Protein AF-A0A094CJ32-F1 (afdb_monomer_lite)

Radius of gyration: 11.9 Å; chains: 1; bounding box: 26×27×29 Å

Secondary structure (DSSP, 8-state):
--S--TT-TTTT-EEEEEETTEEEEEE-----TT--TT-----HHHHHHTT--GGG-----EEEE-

Structure (mmCIF, N/CA/C/O backbone):
data_AF-A0A094CJ32-F1
#
_entry.id   AF-A0A094CJ32-F1
#
loop_
_atom_site.group_PDB
_atom_site.id
_atom_site.type_symbol
_atom_site.label_atom_id
_atom_site.label_alt_id
_atom_site.label_comp_id
_atom_site.label_asym_id
_atom_site.label_entity_id
_atom_site.label_seq_id
_atom_site.pdbx_PDB_ins_code
_atom_site.Cartn_x
_atom_site.Cartn_y
_atom_site.Cartn_z
_atom_site.occupancy
_atom_site.B_iso_or_equiv
_atom_site.auth_seq_id
_atom_site.auth_comp_id
_atom_site.auth_asym_id
_atom_site.auth_atom_id
_atom_site.pdbx_PDB_model_num
ATOM 1 N N . MET A 1 1 ? -0.135 -1.638 -12.844 1.00 76.12 1 MET A N 1
ATOM 2 C CA . MET A 1 1 ? 1.327 -1.390 -12.837 1.00 76.12 1 MET A CA 1
ATOM 3 C C . MET A 1 1 ? 1.985 -1.486 -14.225 1.00 76.12 1 MET A C 1
ATOM 5 O O . MET A 1 1 ? 3.109 -1.025 -14.347 1.00 76.12 1 MET A O 1
ATOM 9 N N . GLY A 1 2 ? 1.324 -1.997 -15.281 1.00 83.19 2 GLY A N 1
ATOM 10 C CA . GLY A 1 2 ? 1.907 -2.061 -16.638 1.00 83.19 2 GLY A CA 1
ATOM 11 C C . GLY A 1 2 ? 3.038 -3.093 -16.778 1.00 83.19 2 GLY A C 1
ATOM 12 O O . GLY A 1 2 ? 3.318 -3.841 -15.843 1.00 83.19 2 GLY A O 1
ATOM 13 N N . GLU A 1 3 ? 3.695 -3.154 -17.939 1.00 86.19 3 GLU A N 1
ATOM 14 C CA . GLU A 1 3 ? 4.769 -4.130 -18.221 1.00 86.19 3 GLU A CA 1
ATOM 15 C C . GLU A 1 3 ? 6.130 -3.741 -17.620 1.00 86.19 3 GLU A C 1
ATOM 17 O O . GLU A 1 3 ? 6.928 -4.611 -17.272 1.00 86.19 3 GLU A O 1
ATOM 22 N N . GLN A 1 4 ? 6.368 -2.452 -17.391 1.00 90.12 4 GLN A N 1
ATOM 23 C CA . GLN A 1 4 ? 7.643 -1.946 -16.891 1.00 90.12 4 GLN A CA 1
ATOM 24 C C . GLN A 1 4 ? 7.866 -2.271 -15.404 1.00 90.12 4 GLN A C 1
ATOM 26 O O . GLN A 1 4 ? 7.001 -1.994 -14.576 1.00 90.12 4 GLN A O 1
ATOM 31 N N . SER A 1 5 ? 9.037 -2.819 -15.063 1.00 90.19 5 SER A N 1
ATOM 32 C CA . SER A 1 5 ? 9.463 -3.048 -13.671 1.00 90.19 5 SER A CA 1
ATOM 33 C C . SER A 1 5 ? 10.320 -1.886 -13.159 1.00 90.19 5 SER A C 1
ATOM 35 O O . SER A 1 5 ? 9.862 -1.071 -12.364 1.00 90.19 5 SER A O 1
ATOM 37 N N . ASN A 1 6 ? 11.543 -1.747 -13.679 1.00 93.19 6 ASN A N 1
ATOM 38 C CA . ASN A 1 6 ? 12.487 -0.716 -13.239 1.00 93.19 6 ASN A CA 1
ATOM 39 C C . ASN A 1 6 ? 12.160 0.651 -13.860 1.00 93.19 6 ASN A C 1
ATOM 41 O O . ASN A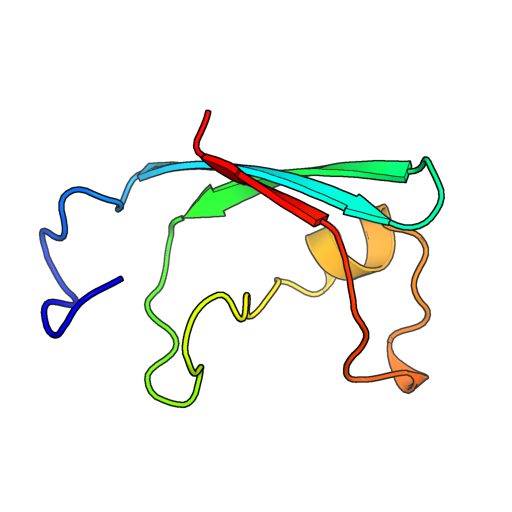 1 6 ? 11.815 0.740 -15.040 1.00 93.19 6 ASN A O 1
ATOM 45 N N . GLY A 1 7 ? 12.277 1.725 -13.071 1.00 92.25 7 GLY A N 1
ATOM 46 C CA . GLY A 1 7 ? 11.965 3.095 -13.506 1.00 92.25 7 GLY A CA 1
ATOM 47 C C . GLY A 1 7 ? 10.473 3.358 -13.732 1.00 92.25 7 GLY A C 1
ATOM 48 O O . GLY A 1 7 ? 10.112 4.332 -14.391 1.00 92.25 7 GLY A O 1
ATOM 49 N N . ASN A 1 8 ? 9.606 2.468 -13.244 1.00 94.75 8 ASN A N 1
ATOM 50 C CA . ASN A 1 8 ? 8.167 2.616 -13.381 1.00 94.75 8 ASN A CA 1
ATOM 51 C C . ASN A 1 8 ? 7.696 3.893 -12.647 1.00 94.75 8 ASN A C 1
ATOM 53 O O . ASN A 1 8 ? 8.115 4.118 -11.510 1.00 94.75 8 ASN A O 1
ATOM 57 N N . PRO A 1 9 ? 6.809 4.718 -13.239 1.00 95.00 9 PRO A N 1
ATOM 58 C CA . PRO A 1 9 ? 6.332 5.953 -12.608 1.00 95.00 9 PRO A CA 1
ATOM 59 C C . PRO A 1 9 ? 5.565 5.733 -11.296 1.00 95.00 9 PRO A C 1
ATOM 61 O O . PRO A 1 9 ? 5.336 6.692 -10.562 1.00 95.00 9 PRO A O 1
ATOM 64 N N . PHE A 1 10 ? 5.146 4.500 -10.992 1.00 95.00 10 PHE A N 1
ATOM 65 C CA . PHE A 1 10 ? 4.521 4.150 -9.719 1.00 95.00 10 PHE A CA 1
ATOM 66 C C . PHE A 1 10 ? 5.526 3.855 -8.598 1.00 95.00 10 PHE A C 1
ATOM 68 O O . PHE A 1 10 ? 5.127 3.880 -7.436 1.00 95.00 10 PHE A O 1
ATOM 75 N N . CYS A 1 11 ? 6.806 3.607 -8.898 1.00 96.19 11 CYS A N 1
ATOM 76 C CA . CYS A 1 11 ? 7.825 3.372 -7.873 1.00 96.19 11 CYS A CA 1
ATOM 77 C C . CYS A 1 11 ? 7.924 4.566 -6.912 1.00 96.19 11 CYS A C 1
ATOM 79 O O . CYS A 1 11 ? 7.943 5.721 -7.336 1.00 96.19 11 CYS A O 1
ATOM 81 N N . GLY A 1 12 ? 7.986 4.287 -5.609 1.00 96.88 12 GLY A N 1
ATOM 82 C CA . GLY A 1 12 ? 8.077 5.309 -4.564 1.00 96.88 12 GLY A CA 1
ATOM 83 C C . GLY A 1 12 ? 6.775 6.068 -4.284 1.00 96.88 12 GLY A C 1
ATOM 84 O O . GLY A 1 12 ? 6.726 6.824 -3.315 1.00 96.88 12 GLY A O 1
ATOM 85 N N . LYS A 1 13 ? 5.707 5.862 -5.070 1.00 97.31 13 LYS A N 1
ATOM 86 C CA . LYS A 1 13 ? 4.367 6.339 -4.702 1.00 97.31 13 LYS A CA 1
ATOM 87 C C . LYS A 1 13 ? 3.828 5.538 -3.525 1.00 97.31 13 LYS A C 1
ATOM 89 O O . LYS A 1 13 ? 4.270 4.418 -3.268 1.00 97.31 13 LYS A O 1
ATOM 94 N N . THR A 1 14 ? 2.837 6.093 -2.842 1.00 98.38 14 THR A N 1
ATOM 95 C CA . THR A 1 14 ? 2.143 5.400 -1.760 1.00 98.38 14 THR A CA 1
ATOM 96 C C . THR A 1 14 ? 0.719 5.042 -2.160 1.00 98.38 14 THR A C 1
ATOM 98 O O . THR A 1 14 ? 0.091 5.704 -2.988 1.00 98.38 14 THR A O 1
ATOM 101 N N . VAL A 1 15 ? 0.215 3.972 -1.561 1.00 98.31 15 VAL A N 1
ATOM 102 C CA . VAL A 1 15 ? -1.179 3.539 -1.647 1.00 98.31 15 VAL A CA 1
ATOM 103 C C . VAL A 1 15 ? -1.770 3.489 -0.248 1.00 98.31 15 VAL A C 1
ATOM 105 O O . VAL A 1 15 ? -1.058 3.202 0.715 1.00 98.31 15 VAL A O 1
ATOM 108 N N . THR A 1 16 ? -3.064 3.761 -0.144 1.00 98.62 16 THR A N 1
ATOM 109 C CA . THR A 1 16 ? -3.844 3.559 1.080 1.00 98.62 16 THR A CA 1
ATOM 110 C C . THR A 1 16 ? -4.776 2.379 0.855 1.00 98.62 16 THR A C 1
ATOM 112 O O . THR A 1 16 ? -5.512 2.364 -0.132 1.00 98.62 16 THR A O 1
ATOM 115 N N . ILE A 1 17 ? -4.708 1.381 1.738 1.00 98.69 17 ILE A N 1
ATOM 116 C CA . ILE A 1 17 ? -5.527 0.166 1.712 1.00 98.69 17 ILE A CA 1
ATOM 117 C C . ILE A 1 17 ? -6.488 0.202 2.897 1.00 98.69 17 ILE A C 1
ATOM 119 O O . ILE A 1 17 ? -6.045 0.409 4.024 1.00 98.69 17 ILE A O 1
ATOM 123 N N . ASN A 1 18 ? -7.774 -0.042 2.651 1.00 98.38 18 ASN A N 1
ATOM 124 C CA . ASN A 1 18 ? -8.815 -0.166 3.663 1.00 98.38 18 ASN A CA 1
ATOM 125 C C . ASN A 1 18 ? -9.383 -1.591 3.674 1.00 98.38 18 ASN A C 1
ATOM 127 O O . ASN A 1 18 ? -9.861 -2.103 2.658 1.00 98.38 18 ASN A O 1
ATOM 131 N N . TYR A 1 19 ? -9.366 -2.225 4.845 1.00 98.19 19 TYR A N 1
ATOM 132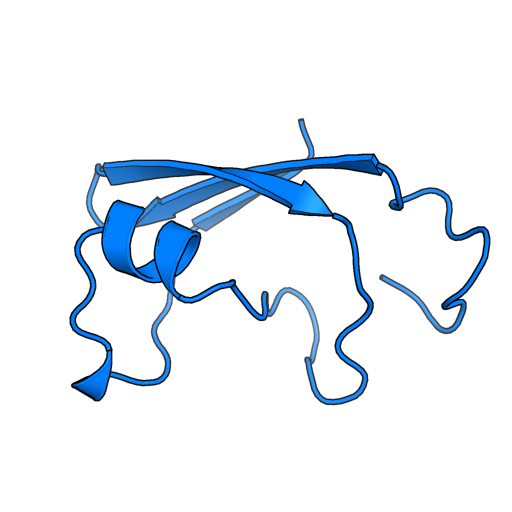 C CA . TYR A 1 19 ? -10.022 -3.504 5.082 1.00 98.19 19 TYR A CA 1
ATOM 133 C C . TYR A 1 19 ? -10.873 -3.427 6.347 1.00 98.19 19 TYR A C 1
ATOM 135 O O . TYR A 1 19 ? -10.357 -3.293 7.457 1.00 98.19 19 TYR A O 1
ATOM 143 N N . LYS A 1 20 ? -12.198 -3.526 6.187 1.00 96.25 20 LYS A N 1
ATOM 144 C CA . LYS A 1 20 ? -13.172 -3.509 7.296 1.00 96.25 20 LYS A CA 1
ATOM 145 C C . LYS A 1 20 ? -12.975 -2.322 8.258 1.00 96.25 20 LYS A C 1
ATOM 147 O O . LYS A 1 20 ? -13.103 -2.481 9.471 1.00 96.25 20 LYS A O 1
ATOM 152 N N . GLY A 1 21 ? -12.648 -1.143 7.722 1.00 96.19 21 GLY A N 1
ATOM 153 C CA . GLY A 1 21 ? -12.440 0.080 8.504 1.00 96.19 21 GLY A CA 1
ATOM 154 C C . GLY A 1 21 ? -11.046 0.233 9.121 1.00 96.19 21 GLY A C 1
ATOM 155 O O . GLY A 1 21 ? -10.801 1.238 9.781 1.00 96.19 21 GLY A O 1
ATOM 156 N N . LYS A 1 22 ? -10.129 -0.721 8.912 1.00 97.56 22 LYS A N 1
ATOM 157 C CA . LYS A 1 22 ? -8.701 -0.548 9.212 1.00 97.56 22 LYS A CA 1
ATOM 158 C C . LYS A 1 22 ? -7.970 -0.050 7.979 1.00 97.56 22 LYS A C 1
ATOM 160 O O . LYS A 1 22 ? -8.185 -0.588 6.895 1.00 97.56 22 LYS A O 1
ATOM 165 N N . GLU A 1 23 ? -7.086 0.924 8.165 1.00 98.06 23 GLU A N 1
ATOM 166 C CA . GLU A 1 23 ? -6.306 1.518 7.083 1.00 98.06 23 GLU A CA 1
ATOM 167 C C . GLU A 1 23 ? -4.809 1.345 7.294 1.00 98.06 23 GLU A C 1
ATOM 169 O O . GLU A 1 23 ? -4.292 1.525 8.397 1.00 98.06 23 GLU A O 1
ATOM 174 N N . VAL A 1 24 ? -4.116 1.020 6.207 1.00 98.50 24 VAL A N 1
ATOM 175 C CA . VAL A 1 24 ? -2.657 0.956 6.140 1.00 98.50 24 VAL A CA 1
ATOM 176 C C . VAL A 1 24 ? -2.196 1.722 4.909 1.00 98.50 24 VAL A C 1
ATOM 178 O O . VAL A 1 24 ? -2.724 1.529 3.814 1.00 98.50 24 VAL A O 1
ATOM 181 N N . GLN A 1 25 ? -1.181 2.567 5.083 1.00 98.56 25 GLN A N 1
ATOM 182 C CA . GLN A 1 25 ? -0.453 3.169 3.973 1.00 98.56 25 GLN A CA 1
ATOM 183 C C . GLN A 1 25 ? 0.806 2.347 3.680 1.00 98.56 25 GLN A C 1
ATOM 185 O O . GLN A 1 25 ? 1.547 1.994 4.597 1.00 98.56 25 GLN A O 1
ATOM 190 N N . ALA A 1 26 ? 1.061 2.064 2.405 1.00 98.31 26 ALA A N 1
ATOM 191 C CA . ALA A 1 26 ? 2.245 1.337 1.955 1.00 98.31 26 ALA A CA 1
ATOM 192 C C . ALA A 1 26 ? 2.925 2.053 0.782 1.00 98.31 26 ALA A C 1
ATOM 194 O O . ALA A 1 26 ? 2.267 2.719 -0.019 1.00 98.31 26 ALA A O 1
ATOM 195 N N . THR A 1 27 ? 4.242 1.894 0.667 1.00 98.50 27 THR A N 1
ATOM 196 C CA . THR A 1 27 ? 5.038 2.416 -0.453 1.00 98.50 27 THR A CA 1
ATOM 197 C C . THR A 1 27 ? 5.198 1.348 -1.526 1.00 98.50 27 THR A C 1
ATOM 199 O O . THR A 1 27 ? 5.507 0.196 -1.228 1.00 98.50 27 THR A O 1
ATOM 202 N N . VAL A 1 28 ? 5.038 1.735 -2.789 1.00 97.69 28 VAL A N 1
ATOM 203 C CA . VAL A 1 28 ? 5.279 0.861 -3.938 1.00 97.69 28 VAL A CA 1
ATOM 204 C C . VAL A 1 28 ? 6.781 0.690 -4.141 1.00 97.69 28 VAL A C 1
ATOM 206 O O . VAL A 1 28 ? 7.472 1.618 -4.570 1.00 97.69 28 VAL A O 1
ATOM 209 N N . VAL A 1 29 ? 7.273 -0.509 -3.839 1.00 96.81 29 VAL A N 1
ATOM 210 C CA . VAL A 1 29 ? 8.702 -0.859 -3.914 1.00 96.81 29 VAL A CA 1
ATOM 211 C C . VAL A 1 29 ? 9.003 -2.012 -4.866 1.00 96.81 29 VAL A C 1
ATOM 213 O O . VAL A 1 29 ? 10.160 -2.194 -5.229 1.00 96.81 29 VAL A O 1
ATOM 216 N N . ASP A 1 30 ? 7.986 -2.759 -5.297 1.00 95.88 30 ASP A N 1
ATOM 217 C CA . ASP A 1 30 ? 8.159 -3.930 -6.153 1.00 95.88 30 ASP A CA 1
ATOM 218 C C . ASP A 1 30 ? 6.996 -4.099 -7.141 1.00 95.88 30 ASP A C 1
ATOM 220 O O . ASP A 1 30 ? 5.914 -3.519 -6.984 1.00 95.88 30 ASP A O 1
ATOM 224 N N . LYS A 1 31 ? 7.233 -4.896 -8.183 1.00 94.50 31 LYS A N 1
ATO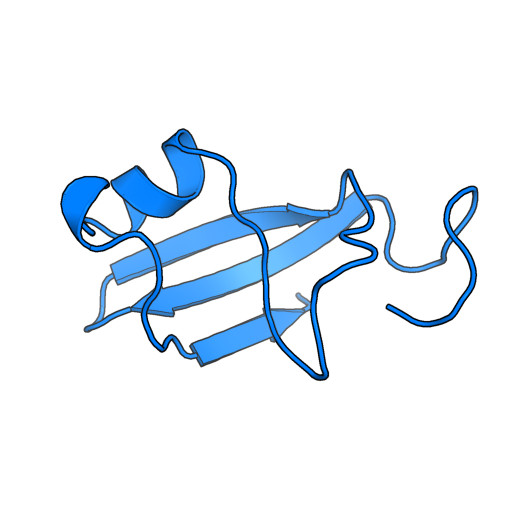M 225 C CA . LYS A 1 31 ? 6.242 -5.308 -9.168 1.00 94.50 31 LYS A CA 1
ATOM 226 C C . LYS A 1 31 ? 5.947 -6.805 -9.031 1.00 94.50 31 LYS A C 1
ATOM 228 O O . LYS A 1 31 ? 6.737 -7.654 -9.428 1.00 94.50 31 LYS A O 1
ATOM 233 N N . CYS A 1 32 ? 4.716 -7.120 -8.643 1.00 95.12 32 CYS A N 1
ATOM 234 C CA . CYS A 1 32 ? 4.187 -8.481 -8.684 1.00 95.12 32 CYS A CA 1
ATOM 235 C C . CYS A 1 32 ? 3.812 -8.896 -10.123 1.00 95.12 32 CYS A C 1
ATOM 237 O O . CYS A 1 32 ? 2.808 -8.439 -10.671 1.00 95.12 32 CYS A O 1
ATOM 239 N N . MET 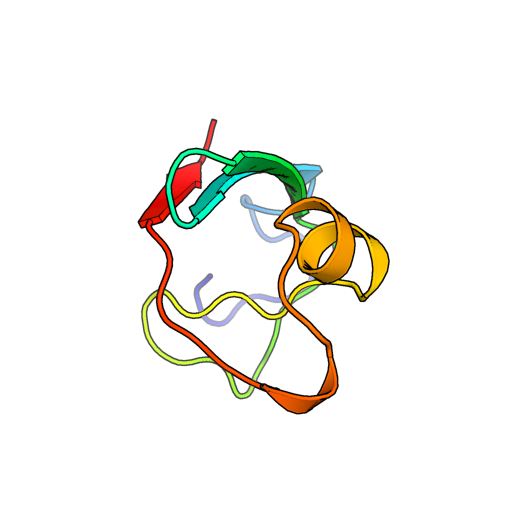A 1 33 ? 4.603 -9.779 -10.744 1.00 93.00 33 MET A N 1
ATOM 240 C CA . MET A 1 33 ? 4.354 -10.276 -12.113 1.00 93.00 33 MET A CA 1
ATOM 241 C C . MET A 1 33 ? 3.139 -11.213 -12.221 1.00 93.00 33 MET A C 1
ATOM 243 O O . MET A 1 33 ? 2.576 -11.347 -13.304 1.00 93.00 33 MET A O 1
ATOM 247 N N . GLY A 1 34 ? 2.742 -11.857 -11.118 1.00 93.00 34 GLY A N 1
ATOM 248 C CA . GLY A 1 34 ? 1.587 -12.763 -11.064 1.00 93.00 34 GLY A CA 1
ATOM 249 C C . GLY A 1 34 ? 0.263 -12.086 -10.695 1.00 93.00 34 GLY A C 1
ATOM 250 O O . GLY A 1 34 ? -0.786 -12.723 -10.751 1.00 93.00 34 GLY A O 1
ATOM 251 N N . CYS A 1 35 ? 0.297 -10.810 -10.310 1.00 93.75 35 CYS A N 1
ATOM 252 C CA . CYS A 1 35 ? -0.882 -10.066 -9.888 1.00 93.75 35 CYS A CA 1
ATOM 253 C C . CYS A 1 35 ? -1.669 -9.574 -11.102 1.00 93.75 35 CYS A C 1
ATOM 255 O O . CYS A 1 35 ? -1.099 -9.056 -12.065 1.00 93.75 35 CYS A O 1
ATOM 257 N N . VAL A 1 36 ? -2.995 -9.700 -11.045 1.00 92.31 36 VAL A N 1
ATOM 258 C CA . VAL A 1 36 ? -3.887 -9.313 -12.142 1.00 92.31 36 VAL A CA 1
ATOM 259 C C . VAL A 1 36 ? -4.719 -8.090 -11.767 1.00 92.31 36 VAL A C 1
ATOM 261 O O . VAL A 1 36 ? -5.135 -7.917 -10.625 1.00 92.31 36 VAL A O 1
ATOM 264 N N . GLY A 1 37 ? -4.969 -7.210 -12.738 1.00 91.94 37 GLY A N 1
ATOM 265 C CA . GLY A 1 37 ? -5.831 -6.040 -12.551 1.00 91.94 3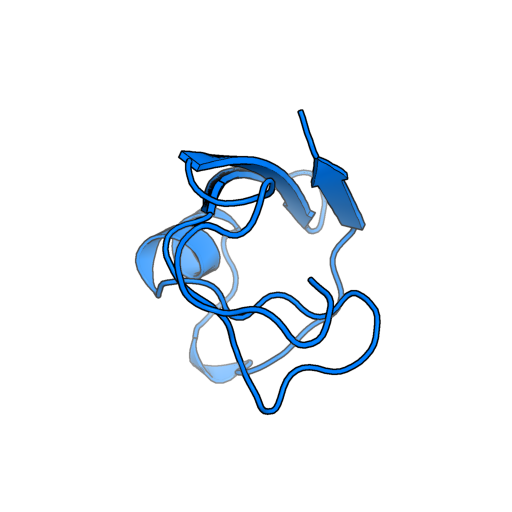7 GLY A CA 1
ATOM 266 C C . GLY A 1 37 ? -5.369 -5.103 -11.427 1.00 91.94 37 GLY A C 1
ATOM 267 O O . GLY A 1 37 ? -4.388 -4.374 -11.588 1.00 91.94 37 GLY A O 1
ATOM 268 N N . ARG A 1 38 ? -6.127 -5.090 -10.322 1.00 94.00 38 ARG A N 1
ATOM 269 C CA . ARG A 1 38 ? -5.917 -4.238 -9.137 1.00 94.00 38 ARG A CA 1
ATOM 270 C C . ARG A 1 38 ? -5.456 -5.026 -7.904 1.00 94.00 38 ARG A C 1
ATOM 272 O O . ARG A 1 38 ? -5.593 -4.528 -6.791 1.00 94.00 38 ARG A O 1
ATOM 279 N N . ASP A 1 39 ? -4.935 -6.232 -8.084 1.00 96.88 39 ASP A N 1
ATOM 280 C CA . ASP A 1 39 ? -4.345 -6.994 -6.987 1.00 96.88 39 ASP A CA 1
ATOM 281 C C . ASP A 1 39 ? -3.109 -6.277 -6.416 1.00 96.88 39 ASP A C 1
ATOM 283 O O . ASP A 1 39 ? -2.295 -5.725 -7.164 1.00 96.88 39 ASP A O 1
ATOM 287 N N . LEU A 1 40 ? -2.962 -6.322 -5.091 1.00 97.38 40 LEU A N 1
ATOM 288 C CA . LEU A 1 40 ? -1.756 -5.919 -4.373 1.00 97.38 40 LEU A CA 1
ATOM 289 C C . LEU A 1 40 ? -1.133 -7.152 -3.720 1.00 97.38 40 LEU A C 1
ATOM 291 O O . LEU A 1 40 ? -1.846 -7.951 -3.116 1.00 97.38 40 LEU A O 1
ATOM 295 N N . ASP A 1 41 ? 0.189 -7.267 -3.821 1.00 97.69 41 ASP A N 1
ATOM 296 C CA . ASP A 1 41 ? 0.978 -8.222 -3.046 1.00 97.69 41 ASP A CA 1
ATOM 297 C C . ASP A 1 41 ? 1.641 -7.452 -1.903 1.00 97.69 41 ASP A C 1
ATOM 299 O O . ASP A 1 41 ? 2.513 -6.608 -2.125 1.00 97.69 41 ASP A O 1
ATOM 303 N N . LEU A 1 42 ? 1.105 -7.623 -0.698 1.00 97.94 42 LEU A N 1
ATOM 304 C CA . LEU A 1 42 ? 1.481 -6.829 0.466 1.00 97.94 42 LEU A CA 1
ATOM 305 C C . LEU A 1 42 ? 2.627 -7.505 1.215 1.00 97.94 42 LEU A C 1
ATOM 307 O O . LEU A 1 42 ? 2.677 -8.726 1.328 1.00 97.94 42 LEU A O 1
ATOM 311 N N . SER A 1 43 ? 3.509 -6.704 1.813 1.00 97.81 43 S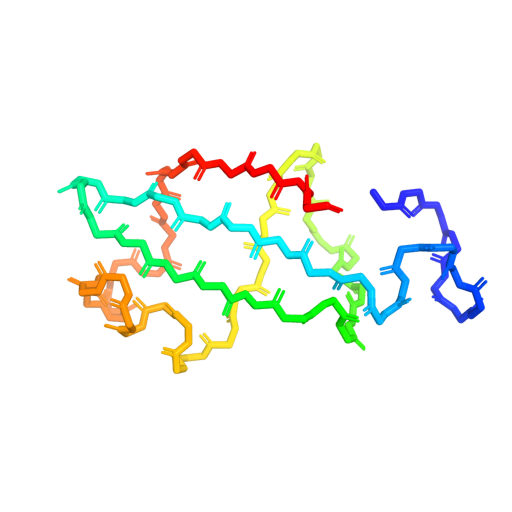ER A N 1
ATOM 312 C CA . SER A 1 43 ? 4.415 -7.230 2.834 1.00 97.81 43 SER A CA 1
ATOM 313 C C . SER A 1 43 ? 3.616 -7.761 4.029 1.00 97.81 43 SER A C 1
ATOM 315 O O . SER A 1 43 ? 2.540 -7.237 4.336 1.00 97.81 43 SER A O 1
ATOM 317 N N . ASN A 1 44 ? 4.171 -8.740 4.755 1.00 97.69 44 ASN A N 1
ATOM 318 C CA . ASN A 1 44 ? 3.557 -9.282 5.975 1.00 97.69 44 ASN A CA 1
ATOM 319 C C . ASN A 1 44 ? 3.145 -8.166 6.948 1.00 97.69 44 ASN A C 1
ATOM 321 O O . ASN A 1 44 ? 2.008 -8.123 7.394 1.00 97.69 44 ASN A O 1
ATOM 325 N N . ALA A 1 45 ? 4.014 -7.171 7.161 1.00 97.62 45 ALA A N 1
ATOM 326 C CA . ALA A 1 45 ? 3.724 -6.039 8.042 1.00 97.62 45 ALA A CA 1
ATOM 327 C C . ALA A 1 45 ? 2.504 -5.204 7.601 1.00 97.62 45 ALA A C 1
ATOM 329 O O . ALA A 1 45 ? 1.731 -4.753 8.446 1.00 97.62 45 ALA A O 1
ATOM 330 N N . ALA A 1 46 ? 2.311 -4.984 6.295 1.00 98.06 46 ALA A N 1
ATOM 331 C CA . ALA A 1 46 ? 1.144 -4.256 5.797 1.00 98.06 46 ALA A CA 1
ATOM 332 C C . ALA A 1 46 ? -0.138 -5.100 5.909 1.00 98.06 46 ALA A C 1
ATOM 334 O O . ALA A 1 46 ? -1.194 -4.573 6.261 1.00 98.06 46 ALA A O 1
ATOM 335 N N . PHE A 1 47 ? -0.041 -6.407 5.655 1.00 98.19 47 PHE A N 1
ATOM 336 C CA . PHE A 1 47 ? -1.149 -7.352 5.789 1.00 98.19 47 PHE A CA 1
ATOM 337 C C . PHE A 1 47 ? -1.604 -7.500 7.255 1.00 98.19 47 PHE A C 1
ATOM 339 O O . PHE A 1 47 ? -2.796 -7.381 7.557 1.00 98.19 47 PHE A O 1
ATOM 346 N N . ASP A 1 48 ? -0.648 -7.629 8.176 1.00 97.44 48 ASP A N 1
ATOM 347 C CA . ASP A 1 48 ? -0.869 -7.653 9.624 1.00 97.44 48 ASP A CA 1
ATOM 348 C C . ASP A 1 48 ? -1.429 -6.324 10.140 1.00 97.44 48 ASP A C 1
ATOM 350 O O . ASP A 1 48 ? -2.314 -6.308 10.999 1.00 97.44 48 ASP A O 1
ATOM 354 N N . GLY A 1 49 ? -0.968 -5.194 9.592 1.00 97.88 49 GLY A N 1
ATOM 355 C CA . GLY A 1 49 ? -1.480 -3.862 9.926 1.00 97.88 49 GLY A CA 1
ATOM 356 C C . GLY A 1 49 ? -2.972 -3.696 9.612 1.00 97.88 49 GLY A C 1
ATOM 357 O O . GLY A 1 49 ? -3.699 -3.033 10.354 1.00 97.88 49 GLY A O 1
ATOM 358 N N . LEU A 1 50 ? -3.466 -4.379 8.574 1.00 98.00 50 LEU A N 1
ATOM 359 C CA . LEU A 1 50 ? -4.897 -4.464 8.256 1.00 98.00 50 LEU A CA 1
ATOM 360 C C . LEU A 1 50 ? -5.657 -5.409 9.204 1.00 98.00 50 LEU A C 1
ATOM 362 O O . LEU A 1 50 ? -6.882 -5.517 9.137 1.00 98.00 50 LEU A O 1
ATOM 366 N N . GLY A 1 51 ? -4.958 -6.085 10.119 1.00 97.31 51 GLY A N 1
ATOM 367 C CA . GLY A 1 51 ? -5.517 -7.041 11.067 1.00 97.31 51 GLY A CA 1
ATOM 368 C C . GLY A 1 51 ? -6.047 -8.309 10.408 1.00 97.31 51 GLY A C 1
ATOM 369 O O . GLY A 1 51 ? -6.999 -8.898 10.926 1.00 97.31 51 GLY A O 1
ATOM 370 N N . ILE A 1 52 ? -5.491 -8.691 9.259 1.00 96.12 52 ILE A N 1
ATOM 371 C CA . ILE A 1 52 ? -5.843 -9.925 8.564 1.00 96.12 52 ILE A CA 1
ATOM 372 C C . ILE A 1 52 ? -4.870 -11.003 9.040 1.00 96.12 52 ILE A C 1
ATOM 374 O O . ILE A 1 52 ? -3.664 -10.811 8.987 1.00 96.12 52 ILE A O 1
ATOM 378 N N . ALA A 1 53 ? -5.382 -12.141 9.505 1.00 95.88 53 ALA A N 1
ATOM 379 C CA . ALA A 1 53 ? -4.519 -13.268 9.841 1.00 95.88 53 ALA A CA 1
ATOM 380 C C . ALA A 1 53 ? -3.835 -13.798 8.571 1.00 95.88 53 ALA A C 1
ATOM 382 O O . ALA A 1 53 ? -4.523 -14.071 7.586 1.00 95.88 53 ALA A O 1
ATOM 383 N N . GLU A 1 54 ? -2.517 -14.006 8.600 1.00 93.88 54 GLU A N 1
ATOM 384 C CA . GLU A 1 54 ? -1.751 -14.499 7.442 1.00 93.88 54 GLU A CA 1
ATOM 385 C C . GLU A 1 54 ? -2.296 -15.817 6.863 1.00 93.88 54 GLU A C 1
ATOM 387 O O . GLU A 1 54 ? -2.221 -16.047 5.659 1.00 93.88 54 GLU A O 1
ATOM 392 N N . SER A 1 55 ? -2.931 -16.656 7.692 1.00 97.19 55 SER A N 1
ATOM 393 C CA . SER A 1 55 ? -3.573 -17.908 7.266 1.00 97.19 55 SER A CA 1
ATOM 394 C C . SER A 1 55 ? -4.731 -17.722 6.278 1.00 97.19 55 SER A C 1
ATOM 396 O O . SER A 1 55 ? -5.124 -18.681 5.619 1.00 97.19 55 SER A O 1
ATOM 398 N N . VAL A 1 56 ? -5.274 -16.507 6.149 1.00 97.50 56 VAL A N 1
ATOM 399 C CA . VAL A 1 56 ? -6.248 -16.162 5.103 1.00 97.50 56 VAL A CA 1
ATOM 400 C C . VAL A 1 56 ? -5.588 -16.185 3.721 1.00 97.50 56 VAL A C 1
ATOM 402 O O . VAL A 1 56 ? -6.235 -16.553 2.744 1.00 97.50 56 VAL A O 1
ATOM 405 N N . GLY A 1 57 ? -4.311 -15.798 3.627 1.00 96.00 57 GLY A N 1
ATOM 406 C CA . GLY A 1 57 ? -3.501 -15.778 2.406 1.00 96.00 57 GLY A CA 1
ATOM 407 C C . GLY A 1 57 ? -3.892 -14.699 1.391 1.00 96.00 57 GLY A C 1
ATOM 408 O O . GLY A 1 57 ? -3.045 -13.946 0.926 1.00 96.00 57 GLY A O 1
ATOM 409 N N . ARG A 1 58 ? -5.179 -14.591 1.046 1.00 96.88 58 ARG A N 1
ATOM 410 C CA . ARG A 1 58 ? -5.710 -13.606 0.096 1.00 96.88 58 ARG A CA 1
ATOM 411 C C . ARG A 1 58 ? -7.135 -13.217 0.470 1.00 96.88 58 ARG A C 1
ATOM 413 O O . ARG A 1 58 ? -7.963 -14.064 0.789 1.00 96.88 58 ARG A O 1
ATOM 420 N N . THR A 1 59 ? -7.436 -11.927 0.389 1.00 96.94 59 THR A N 1
ATOM 421 C CA . THR A 1 59 ? -8.779 -11.387 0.629 1.00 96.94 59 THR A CA 1
ATOM 422 C C . THR A 1 59 ? -9.031 -10.159 -0.244 1.00 96.94 59 THR A C 1
ATOM 424 O O . THR A 1 59 ? -8.144 -9.726 -0.979 1.00 96.94 59 THR A O 1
ATOM 427 N N . GLN A 1 60 ? -10.242 -9.611 -0.177 1.00 97.69 60 GLN A N 1
ATOM 428 C CA . GLN A 1 60 ? -10.636 -8.406 -0.897 1.00 97.69 60 GLN A CA 1
ATOM 429 C C . GLN A 1 60 ? -10.602 -7.184 0.027 1.00 97.69 60 GLN A C 1
ATOM 431 O O . GLN A 1 60 ? -11.099 -7.230 1.153 1.00 97.69 60 GLN A O 1
ATOM 436 N N . ALA A 1 61 ? -10.012 -6.099 -0.469 1.00 97.50 61 ALA A N 1
ATOM 437 C CA . ALA A 1 61 ? -9.882 -4.814 0.205 1.00 97.50 61 ALA A CA 1
ATOM 438 C C . ALA A 1 61 ? -9.991 -3.682 -0.825 1.00 97.50 61 ALA A C 1
ATOM 440 O O . ALA A 1 61 ? -9.695 -3.883 -2.008 1.00 97.50 61 ALA A O 1
ATOM 441 N N . ASP A 1 62 ? -10.386 -2.498 -0.367 1.00 98.31 62 ASP A N 1
ATOM 442 C CA . ASP A 1 62 ? -10.401 -1.295 -1.193 1.00 98.31 62 ASP A CA 1
ATOM 443 C C . ASP A 1 62 ? -9.064 -0.572 -1.068 1.00 98.31 62 ASP A C 1
ATOM 445 O O . ASP A 1 62 ? -8.461 -0.537 0.002 1.00 98.31 62 ASP A O 1
ATOM 449 N N . TRP A 1 63 ? -8.576 0.015 -2.159 1.00 98.19 63 TRP A N 1
ATOM 450 C CA . TRP A 1 63 ? -7.343 0.796 -2.118 1.00 98.19 63 TRP A CA 1
ATOM 451 C C . TRP A 1 63 ? -7.267 1.838 -3.229 1.00 98.19 63 TRP A C 1
ATOM 453 O O . TRP A 1 63 ? -7.886 1.697 -4.291 1.00 98.19 63 TRP A O 1
ATOM 463 N N . TYR A 1 64 ? -6.460 2.870 -3.000 1.00 97.88 64 TYR A N 1
ATOM 464 C CA . TYR A 1 64 ? -6.183 3.931 -3.967 1.00 97.88 64 TYR A CA 1
ATOM 465 C C . TYR A 1 64 ? -4.734 4.427 -3.855 1.00 97.88 64 TYR A C 1
ATOM 467 O O . TYR A 1 64 ? -4.103 4.302 -2.806 1.00 97.88 64 TYR A O 1
ATOM 475 N N . PHE A 1 65 ? -4.197 4.964 -4.955 1.00 97.12 65 PHE A N 1
ATOM 476 C CA . PHE A 1 65 ? -2.940 5.720 -4.932 1.00 97.12 65 PHE A CA 1
ATOM 477 C C . PHE A 1 65 ? -3.167 7.075 -4.269 1.00 97.12 65 PHE A C 1
ATOM 479 O O . PHE A 1 65 ? -4.168 7.726 -4.570 1.00 97.12 65 PHE A O 1
ATOM 486 N N . ASN A 1 66 ? -2.229 7.487 -3.418 1.00 95.75 66 ASN A N 1
ATOM 487 C CA . ASN A 1 66 ? -2.205 8.838 -2.859 1.00 95.75 66 ASN A CA 1
ATOM 488 C C . ASN A 1 66 ? -1.652 9.858 -3.862 1.00 95.75 66 ASN A C 1
ATOM 490 O O . ASN A 1 66 ? -0.804 9.477 -4.709 1.00 95.75 66 ASN A O 1
#

Foldseek 3Di:
DPPDWPPPPQAQWWKWKADPRQIDIDGPHGDDPPDDDPDDDDDPVRCVSNVHDCVVVDDDIDMDID

Sequence (66 aa):
MGEQSNGNPFCGKTVTINYKGKEVQATVVDKCMGCVGRDLDLSNAAFDGLGIAESVGRTQADWYFN

pLDDT: mean 95.75, std 3.79, range [76.12, 98.69]